Protein AF-A0A060BXM0-F1 (afdb_monomer_lite)

InterPro domains:
  IPR005300 Lytic transglycosylase MltA, domain B [PF03562] (2-36)
  IPR026044 Membrane-bound lytic murein transglycosylase A [PTHR30124] (2-86)
  IPR036908 RlpA-like domain superfamily [G3DSA:2.40.40.10] (46-92)
  IPR036908 RlpA-like domain superfamily [SSF50685] (2-85)

Foldseek 3Di:
DFDPPPDPVSLVVVCVVCVPCNVVVVVVPVDDDDDDDDPDDDPQFADQDPVRGTDDPPQDDDDDCVVDPPPDDDWDFAQFQDDDVRGGHTDTD

Radius of gyration: 18.52 Å; chains: 1; bounding box: 31×40×37 Å

pLDDT: mean 89.18, std 9.59, range [54.03, 97.19]

Secondary structure (DSSP, 8-state):
--TT-S-HHHHHHHHHH-TTTHHHHHHT-----------S--TTS--B-TTSSBPPTTT-----TTTS-TT-----EEEEE-STT--EEEEE-

Structure (mmCIF, N/CA/C/O backbone):
data_AF-A0A060BXM0-F1
#
_entry.id   AF-A0A060BXM0-F1
#
loop_
_atom_site.group_PDB
_atom_site.id
_atom_site.type_symbol
_atom_site.label_atom_id
_atom_site.label_alt_id
_atom_site.label_comp_id
_atom_site.label_asym_id
_atom_site.label_entity_id
_atom_site.label_seq_id
_atom_site.pdbx_PDB_ins_code
_atom_site.Cartn_x
_atom_site.Cartn_y
_atom_site.Cartn_z
_atom_site.occupancy
_atom_site.B_iso_or_equiv
_atom_site.auth_seq_id
_atom_site.auth_comp_id
_atom_site.auth_asym_id
_atom_site.auth_atom_id
_atom_site.pdbx_PDB_model_num
ATOM 1 N N . MET A 1 1 ? 3.773 24.425 5.702 1.00 58.97 1 MET A N 1
ATOM 2 C CA . MET A 1 1 ? 4.188 23.012 5.551 1.00 58.97 1 MET A CA 1
ATOM 3 C C . MET A 1 1 ? 5.279 22.742 6.575 1.00 58.97 1 MET A C 1
ATOM 5 O O . MET A 1 1 ? 6.078 23.653 6.765 1.00 58.97 1 MET A O 1
ATOM 9 N N . PRO A 1 2 ? 5.302 21.585 7.258 1.00 58.53 2 PRO A N 1
ATOM 10 C CA . PRO A 1 2 ? 6.379 21.260 8.194 1.00 58.53 2 PRO A CA 1
ATOM 11 C C . PRO A 1 2 ? 7.749 21.264 7.498 1.00 58.53 2 PRO A C 1
ATOM 13 O O . PRO A 1 2 ? 7.843 20.983 6.298 1.00 58.53 2 PRO A O 1
ATOM 16 N N . GLU A 1 3 ? 8.806 21.596 8.242 1.00 54.03 3 GLU A N 1
ATOM 17 C CA . GLU A 1 3 ? 10.181 21.506 7.743 1.00 54.03 3 GLU A CA 1
ATOM 18 C C . GLU A 1 3 ? 10.482 20.043 7.362 1.00 54.03 3 GLU A C 1
ATOM 20 O O . GLU A 1 3 ? 10.296 19.132 8.167 1.00 54.03 3 GLU A O 1
ATOM 25 N N . GLY A 1 4 ? 10.860 19.800 6.099 1.00 58.34 4 GLY A N 1
ATOM 26 C CA . GLY A 1 4 ? 11.011 18.449 5.525 1.00 58.34 4 GLY A CA 1
ATOM 27 C C . GLY A 1 4 ? 9.916 18.017 4.534 1.00 58.3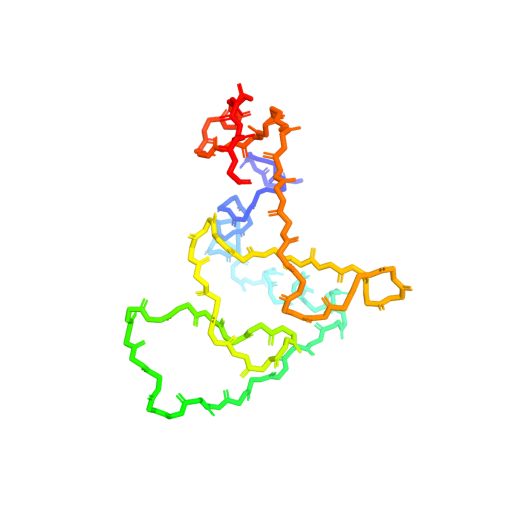4 4 GLY A C 1
ATOM 28 O O . GLY A 1 4 ? 9.979 16.908 4.000 1.00 58.34 4 GLY A O 1
ATOM 29 N N . GLY A 1 5 ? 8.937 18.881 4.240 1.00 65.62 5 GLY A N 1
ATOM 30 C CA . GLY A 1 5 ? 7.906 18.629 3.225 1.00 65.62 5 GLY A CA 1
ATOM 31 C C . GLY A 1 5 ? 6.806 17.663 3.684 1.00 65.62 5 GLY A C 1
ATOM 32 O O . GLY A 1 5 ? 6.623 17.418 4.872 1.00 65.62 5 GLY A O 1
ATOM 33 N N . VAL A 1 6 ? 6.037 17.112 2.738 1.00 72.69 6 VAL A N 1
ATOM 34 C CA . VAL A 1 6 ? 4.884 16.227 3.017 1.00 72.69 6 VAL A CA 1
ATOM 35 C C . VAL A 1 6 ? 5.327 14.756 3.075 1.00 72.69 6 VAL A C 1
ATOM 37 O O . VAL A 1 6 ? 4.814 13.901 2.358 1.00 72.69 6 VAL A O 1
ATOM 40 N N . SER A 1 7 ? 6.339 14.449 3.891 1.00 85.31 7 SER A N 1
ATOM 41 C CA . SER A 1 7 ? 6.737 13.063 4.178 1.00 85.31 7 SER A CA 1
ATOM 42 C C . SER A 1 7 ? 6.006 12.531 5.416 1.00 85.31 7 SER A C 1
ATOM 44 O O . SER A 1 7 ? 5.568 13.303 6.271 1.00 85.31 7 SER A O 1
ATOM 46 N N . MET A 1 8 ? 5.882 11.204 5.540 1.00 86.62 8 MET A N 1
ATOM 47 C CA . MET A 1 8 ? 5.270 10.591 6.728 1.00 86.62 8 MET A CA 1
ATOM 48 C C . MET A 1 8 ? 6.049 10.921 8.005 1.00 86.62 8 MET A C 1
ATOM 50 O O . MET A 1 8 ? 5.438 11.172 9.041 1.00 86.62 8 MET A O 1
ATOM 54 N N . ASP A 1 9 ? 7.380 10.963 7.935 1.00 88.06 9 ASP A N 1
ATOM 55 C CA . ASP A 1 9 ? 8.224 11.265 9.092 1.00 88.06 9 ASP A CA 1
ATOM 56 C C . ASP A 1 9 ? 8.100 12.731 9.516 1.00 88.06 9 ASP A C 1
ATOM 58 O O . ASP A 1 9 ? 7.929 13.005 10.707 1.00 88.06 9 ASP A O 1
ATOM 62 N N . ALA A 1 10 ? 8.085 13.661 8.553 1.00 88.69 10 ALA A N 1
ATOM 63 C CA . ALA A 1 10 ? 7.876 15.083 8.822 1.00 88.69 10 ALA A CA 1
ATOM 64 C C . ALA A 1 10 ? 6.478 15.344 9.406 1.00 88.69 10 ALA A C 1
ATOM 66 O O . ALA A 1 10 ? 6.349 16.060 10.397 1.00 88.69 10 ALA A O 1
ATOM 67 N N . MET A 1 11 ? 5.433 14.704 8.864 1.00 87.94 11 MET A N 1
ATOM 68 C CA . MET A 1 11 ? 4.073 14.805 9.409 1.00 87.94 11 MET A CA 1
ATOM 69 C C . MET A 1 11 ? 3.967 14.218 10.821 1.00 87.94 11 MET A C 1
ATOM 71 O O . MET A 1 11 ? 3.383 14.846 11.701 1.00 87.94 11 MET A O 1
ATOM 75 N N . ARG A 1 12 ? 4.579 13.054 11.087 1.00 89.81 12 ARG A N 1
ATOM 76 C CA . ARG A 1 12 ? 4.620 12.473 12.442 1.00 89.81 12 ARG A CA 1
ATOM 77 C C . ARG A 1 12 ? 5.343 13.386 13.431 1.00 89.81 12 ARG A C 1
ATOM 79 O O . ARG A 1 12 ? 4.888 13.522 14.563 1.00 89.81 12 ARG A O 1
ATOM 86 N N . ALA A 1 13 ? 6.465 13.985 13.031 1.00 91.56 13 ALA A N 1
ATOM 87 C CA . ALA A 1 13 ? 7.198 14.929 13.870 1.00 91.56 13 ALA A CA 1
ATOM 88 C C . ALA A 1 13 ? 6.361 16.182 14.159 1.00 91.56 13 ALA A C 1
ATOM 90 O O . ALA A 1 13 ? 6.233 16.572 15.318 1.00 91.56 13 ALA A O 1
ATOM 91 N N . PHE A 1 14 ? 5.719 16.738 13.131 1.00 89.75 14 PHE A N 1
ATOM 92 C CA . PHE A 1 14 ? 4.823 17.882 13.255 1.00 89.75 14 PHE A CA 1
ATOM 93 C C . PHE A 1 14 ? 3.662 17.612 14.218 1.00 89.75 14 PHE A C 1
ATOM 95 O O . PHE A 1 14 ? 3.433 18.410 15.123 1.00 89.75 14 PHE A O 1
ATOM 102 N N . PHE A 1 15 ? 2.971 16.474 14.087 1.00 91.38 15 PHE A N 1
ATOM 103 C CA . PHE A 1 15 ? 1.857 16.134 14.978 1.00 91.38 15 PHE A CA 1
ATOM 104 C C . PHE A 1 15 ? 2.290 15.936 16.431 1.00 91.38 15 PHE A C 1
ATOM 106 O O . PHE A 1 15 ? 1.562 16.328 17.337 1.00 91.38 15 PHE A O 1
ATOM 113 N N . ARG A 1 16 ? 3.482 15.373 16.673 1.00 92.69 16 ARG A N 1
ATOM 114 C CA . ARG A 1 16 ? 4.032 15.260 18.034 1.00 92.69 16 ARG A CA 1
ATOM 115 C C . ARG A 1 16 ? 4.387 16.617 18.642 1.00 92.69 16 ARG A C 1
ATOM 117 O O . ARG A 1 16 ? 4.258 16.774 19.849 1.00 92.69 16 ARG A O 1
ATOM 124 N N . ALA A 1 17 ? 4.845 17.562 17.823 1.00 94.50 17 ALA A N 1
ATOM 125 C CA . ALA A 1 17 ? 5.232 18.896 18.271 1.00 94.50 17 ALA A CA 1
ATOM 126 C C . ALA A 1 17 ? 4.040 19.855 18.465 1.00 94.50 17 ALA A C 1
ATOM 128 O O . ALA A 1 17 ? 4.192 20.838 19.179 1.00 94.50 17 ALA A O 1
ATOM 129 N N . ASN A 1 18 ? 2.880 19.577 17.854 1.00 93.56 18 ASN A N 1
ATOM 130 C CA . ASN A 1 18 ? 1.691 20.447 17.873 1.00 93.56 18 ASN A CA 1
ATOM 131 C C . ASN A 1 18 ? 0.431 19.659 18.298 1.00 93.56 18 ASN A C 1
ATOM 133 O O . ASN A 1 18 ? -0.479 19.460 17.482 1.00 93.56 18 ASN A O 1
ATOM 137 N N . PRO A 1 19 ? 0.380 19.128 19.535 1.00 95.38 19 PRO A N 1
ATOM 138 C CA . PRO A 1 19 ? -0.695 18.242 19.991 1.00 95.38 19 PRO A CA 1
ATOM 139 C C . PRO A 1 19 ? -2.078 18.911 20.034 1.00 95.38 19 PRO A C 1
ATOM 141 O O . PRO A 1 19 ? -3.088 18.222 19.918 1.00 95.38 19 PRO A O 1
ATOM 144 N N . GLU A 1 20 ? -2.142 20.234 20.179 1.00 96.38 20 GLU A N 1
ATOM 145 C CA . GLU A 1 20 ? -3.382 21.017 20.141 1.00 96.38 20 GLU A CA 1
ATOM 146 C C . GLU A 1 20 ? -3.936 21.191 18.719 1.00 96.38 20 GLU A C 1
ATOM 148 O O . GLU A 1 20 ? -5.150 21.183 18.522 1.00 96.38 20 GLU A O 1
ATOM 153 N N . THR A 1 21 ? -3.057 21.291 17.716 1.00 91.88 21 THR A N 1
ATOM 154 C CA . THR A 1 21 ? -3.441 21.518 16.313 1.00 91.88 21 THR A CA 1
ATOM 155 C C . THR A 1 21 ? -3.650 20.207 15.544 1.00 91.88 21 THR A C 1
ATOM 157 O O . THR A 1 21 ? -4.493 20.125 14.647 1.00 91.88 21 THR A O 1
ATOM 160 N N . ALA A 1 22 ? -2.898 19.156 15.888 1.00 91.81 22 ALA A N 1
ATOM 161 C CA . ALA A 1 22 ? -2.893 17.883 15.167 1.00 91.81 22 ALA A CA 1
ATOM 162 C C . ALA A 1 22 ? -4.281 17.225 15.003 1.00 91.81 22 ALA A C 1
ATOM 164 O O . ALA A 1 22 ? -4.572 16.773 13.891 1.00 91.81 22 ALA A O 1
ATOM 165 N N . PRO A 1 23 ? -5.170 17.190 16.021 1.00 93.06 23 PRO A N 1
ATOM 166 C CA . PRO A 1 23 ? -6.484 16.568 15.880 1.00 93.06 23 PRO A CA 1
ATOM 167 C C . PRO A 1 23 ? -7.352 17.229 14.806 1.00 93.06 23 PRO A C 1
ATOM 169 O O . PRO A 1 23 ? -7.976 16.520 14.021 1.00 93.06 23 PRO A O 1
ATOM 172 N N . GLY A 1 24 ? -7.360 18.565 14.735 1.00 93.62 24 GLY A N 1
ATOM 173 C CA . GLY A 1 24 ? -8.130 19.299 13.728 1.00 93.62 24 GLY A CA 1
ATOM 174 C C . GLY A 1 24 ? -7.650 18.982 12.314 1.00 93.62 24 GLY A C 1
ATOM 175 O O . GLY A 1 24 ? -8.448 18.646 11.446 1.00 93.62 24 GLY A O 1
ATOM 176 N N . LEU A 1 25 ? -6.330 18.959 12.111 1.00 91.38 25 LEU A N 1
ATOM 177 C CA . LEU A 1 25 ? -5.745 18.632 10.811 1.00 91.38 25 LEU A CA 1
ATOM 178 C C . LEU A 1 25 ? -5.984 17.168 10.399 1.00 91.38 25 LEU A C 1
ATOM 180 O O . LEU A 1 25 ? -6.217 16.892 9.225 1.00 91.38 25 LEU A O 1
ATOM 184 N N . MET A 1 26 ? -5.968 16.220 11.342 1.00 90.12 26 MET A N 1
ATOM 185 C CA . MET A 1 26 ? -6.329 14.826 11.049 1.00 90.12 26 MET A CA 1
ATOM 186 C C . MET A 1 26 ? -7.797 14.679 10.621 1.00 90.12 26 MET A C 1
ATOM 188 O O . MET A 1 26 ? -8.101 13.818 9.799 1.00 90.12 26 MET A O 1
ATOM 192 N N . GLN A 1 27 ? -8.696 15.512 11.154 1.00 93.94 27 GLN A N 1
ATOM 193 C CA . GLN A 1 27 ? -10.136 15.462 10.874 1.00 93.94 27 GLN A CA 1
ATOM 194 C C . GLN A 1 27 ? -10.529 16.047 9.507 1.00 93.94 27 GLN A C 1
ATOM 196 O O . GLN A 1 27 ? -11.632 15.770 9.033 1.00 93.94 27 GLN A O 1
ATOM 201 N N . GLU A 1 28 ? -9.634 16.789 8.845 1.00 94.12 28 GLU A N 1
ATOM 202 C CA . GLU A 1 28 ? -9.840 17.265 7.468 1.00 94.12 28 GLU A CA 1
ATOM 203 C C . GLU A 1 28 ? -10.004 16.099 6.481 1.00 94.12 28 GLU A C 1
ATOM 205 O O . GLU A 1 28 ? -10.808 16.159 5.548 1.00 94.12 28 GLU A O 1
ATOM 210 N N . ASN A 1 29 ? -9.297 14.984 6.706 1.00 94.38 29 ASN A N 1
ATOM 211 C CA . ASN A 1 29 ? -9.539 13.767 5.944 1.00 94.38 29 ASN A CA 1
ATOM 212 C C . ASN A 1 29 ? -10.726 13.002 6.540 1.00 94.38 29 ASN A C 1
ATOM 214 O O . ASN A 1 29 ? -10.601 12.280 7.526 1.00 94.38 29 ASN A O 1
ATOM 218 N N . ARG A 1 30 ? -11.885 13.119 5.887 1.00 95.94 30 ARG A N 1
ATOM 219 C CA . ARG A 1 30 ? -13.124 12.427 6.280 1.00 95.94 30 ARG A CA 1
ATOM 220 C C . ARG A 1 30 ? -13.099 10.914 6.041 1.00 95.94 30 ARG A C 1
ATOM 222 O O . ARG A 1 30 ? -14.034 10.232 6.456 1.00 95.94 30 ARG A O 1
ATOM 229 N N . SER A 1 31 ? -12.066 10.390 5.382 1.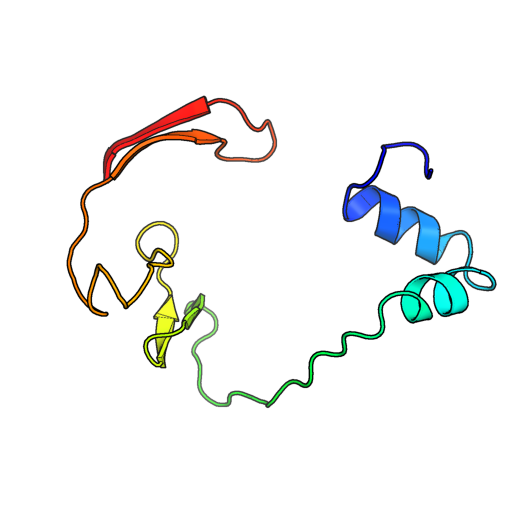00 95.94 31 SER A N 1
ATOM 230 C CA . SER A 1 31 ? -11.882 8.950 5.202 1.00 95.94 31 SER A CA 1
ATOM 231 C C . SER A 1 31 ? -11.420 8.313 6.509 1.00 95.94 31 SER A C 1
ATOM 233 O O . SER A 1 31 ? -10.437 8.749 7.104 1.00 95.94 31 SER A O 1
ATOM 235 N N . TYR A 1 32 ? -12.089 7.241 6.927 1.00 95.94 32 TYR A N 1
ATOM 236 C CA . TYR A 1 32 ? -11.730 6.482 8.122 1.00 95.94 32 TYR A CA 1
ATOM 237 C C . TYR A 1 32 ? -11.655 4.992 7.789 1.00 95.94 32 TYR A C 1
ATOM 239 O O . TYR A 1 32 ? -12.565 4.448 7.165 1.00 95.94 32 TYR A O 1
ATOM 247 N N . ILE A 1 33 ? -10.564 4.338 8.188 1.00 95.12 33 ILE A N 1
ATOM 248 C CA . ILE A 1 33 ? -10.332 2.911 7.941 1.00 95.12 33 ILE A CA 1
ATOM 249 C C . ILE A 1 33 ? -10.607 2.154 9.238 1.00 95.12 33 ILE A C 1
ATOM 251 O O . ILE A 1 33 ? -9.980 2.421 10.261 1.00 95.12 33 ILE A O 1
ATOM 255 N N . PHE A 1 34 ? -11.530 1.197 9.185 1.00 96.94 34 PHE A N 1
ATOM 256 C CA . PHE A 1 34 ? -11.753 0.240 10.265 1.00 96.94 34 PHE A CA 1
ATOM 257 C C . PHE A 1 34 ? -10.880 -0.995 10.054 1.00 96.94 34 PHE A C 1
ATOM 259 O O . PHE A 1 34 ? -10.654 -1.423 8.922 1.00 96.94 34 PHE A O 1
ATOM 266 N N . PHE A 1 35 ? -10.419 -1.587 11.150 1.00 94.31 35 PHE A N 1
ATOM 267 C CA . PHE A 1 35 ? -9.603 -2.796 11.129 1.00 94.31 35 PHE A CA 1
ATOM 268 C C . PHE A 1 35 ? -10.374 -3.958 11.746 1.00 94.31 35 PHE A C 1
ATOM 270 O O . PHE A 1 35 ? -11.189 -3.769 12.649 1.00 94.31 35 PHE A O 1
ATOM 277 N N . ARG A 1 36 ? -10.080 -5.168 11.271 1.00 91.31 36 ARG A N 1
ATOM 278 C CA . ARG A 1 36 ? -10.453 -6.416 11.939 1.00 91.31 36 ARG A CA 1
ATOM 279 C C . ARG A 1 36 ? -9.191 -7.119 12.406 1.00 91.31 36 ARG A C 1
ATOM 281 O O . ARG A 1 36 ? -8.166 -7.051 11.729 1.00 91.31 36 ARG A O 1
ATOM 288 N N . GLU A 1 37 ? -9.285 -7.822 13.522 1.00 90.88 37 GLU A N 1
ATOM 289 C CA . GLU A 1 37 ? -8.202 -8.684 13.976 1.00 90.88 37 GLU A CA 1
ATOM 290 C C . GLU A 1 37 ? -8.068 -9.904 13.050 1.00 90.88 37 GLU A C 1
ATOM 292 O O . GLU A 1 37 ? -9.062 -10.465 12.576 1.00 90.88 37 GLU A O 1
ATOM 297 N N . ILE A 1 38 ? -6.827 -10.293 12.759 1.00 87.62 38 ILE A N 1
ATOM 298 C CA . ILE A 1 38 ? -6.498 -11.513 12.020 1.00 87.62 38 ILE A CA 1
ATOM 299 C C . ILE A 1 38 ? -5.697 -12.400 12.967 1.00 87.62 38 ILE A C 1
ATOM 301 O O . ILE A 1 38 ? -4.547 -12.105 13.282 1.00 87.62 38 ILE A O 1
ATOM 305 N N . THR A 1 39 ? -6.310 -13.488 13.422 1.00 87.88 39 THR A N 1
ATOM 306 C CA . THR A 1 39 ? -5.675 -14.472 14.303 1.00 87.88 39 THR A CA 1
ATOM 307 C C . THR A 1 39 ? -4.990 -15.566 13.487 1.00 87.88 39 THR A C 1
ATOM 309 O O . THR A 1 39 ? -5.542 -16.021 12.487 1.00 87.88 39 THR A O 1
ATOM 312 N N . GLY A 1 40 ? -3.828 -16.043 13.939 1.00 83.12 40 GLY A N 1
ATOM 313 C CA . GLY A 1 40 ? -3.163 -17.214 13.350 1.00 83.12 40 GLY A CA 1
ATOM 314 C C . GLY A 1 40 ? -2.344 -16.947 12.082 1.00 83.12 40 GLY A C 1
ATOM 315 O O . GLY A 1 40 ? -1.897 -17.901 11.452 1.00 83.12 40 GLY A O 1
ATOM 316 N N . LEU A 1 41 ? -2.118 -15.683 11.712 1.00 84.69 41 LEU A N 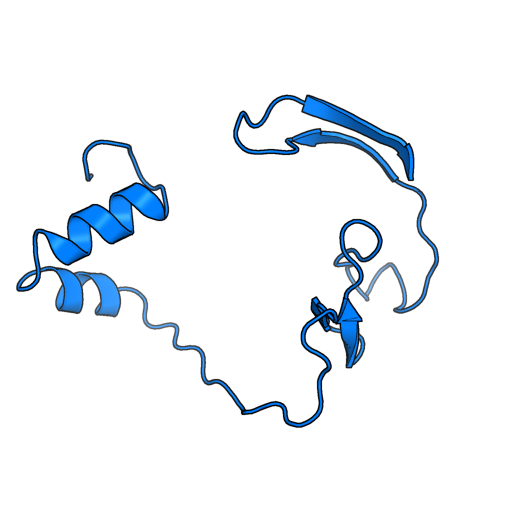1
ATOM 317 C CA . LEU A 1 41 ? -1.124 -15.334 10.697 1.00 84.69 41 LEU A CA 1
ATOM 318 C C . LEU A 1 41 ? 0.274 -15.419 11.324 1.00 84.69 41 LEU A C 1
ATOM 320 O O . LEU A 1 41 ? 0.521 -14.807 12.364 1.00 84.69 41 LEU A O 1
ATOM 324 N N . ALA A 1 42 ? 1.171 -16.194 10.715 1.00 84.69 42 ALA A N 1
ATOM 325 C CA . ALA A 1 42 ? 2.540 -16.301 11.201 1.00 84.69 42 ALA A CA 1
ATOM 326 C C . ALA A 1 42 ? 3.272 -14.943 11.054 1.00 84.69 42 ALA A C 1
ATOM 328 O O . ALA A 1 42 ? 3.027 -14.240 10.072 1.00 84.69 42 ALA A O 1
ATOM 329 N N . PRO A 1 43 ? 4.137 -14.538 12.007 1.00 81.75 43 PRO A N 1
ATOM 330 C CA . PRO A 1 43 ? 4.761 -13.206 12.001 1.00 81.75 43 PRO A CA 1
ATOM 331 C C . PRO A 1 43 ? 5.653 -12.903 10.789 1.00 81.75 43 PRO A C 1
ATOM 333 O O . PRO A 1 43 ? 5.943 -11.743 10.515 1.00 81.75 43 PRO A O 1
ATOM 336 N N . ASP A 1 44 ? 6.122 -13.941 10.104 1.00 86.50 44 ASP A N 1
ATOM 337 C CA . ASP A 1 44 ? 6.946 -13.880 8.898 1.00 86.50 44 ASP A CA 1
ATOM 338 C C . ASP A 1 44 ? 6.124 -13.736 7.608 1.00 86.50 44 ASP A C 1
ATOM 340 O O . ASP A 1 44 ? 6.680 -13.432 6.552 1.00 86.50 44 ASP A O 1
ATOM 344 N N . LEU A 1 45 ? 4.803 -13.921 7.677 1.00 87.38 45 LEU A N 1
ATOM 345 C CA . LEU A 1 45 ? 3.912 -13.729 6.541 1.00 87.38 45 LEU A CA 1
ATOM 346 C C . LEU A 1 45 ? 3.542 -12.252 6.380 1.00 87.38 45 LEU A C 1
ATOM 348 O O . LEU A 1 45 ? 3.228 -11.548 7.341 1.00 87.38 45 LEU A O 1
ATOM 352 N N . GLY A 1 46 ? 3.540 -11.786 5.131 1.00 90.12 46 GLY A N 1
ATOM 353 C CA . GLY A 1 46 ? 3.096 -10.440 4.796 1.00 90.12 46 GLY A CA 1
ATOM 354 C C . GLY A 1 46 ? 1.586 -10.237 4.986 1.00 90.12 46 GLY A C 1
ATOM 355 O O . GLY A 1 46 ? 0.837 -11.181 5.254 1.00 90.12 46 GLY A O 1
ATOM 356 N N . PRO A 1 47 ? 1.102 -8.993 4.819 1.00 91.69 47 PRO A N 1
ATOM 357 C CA . PRO A 1 47 ? -0.322 -8.689 4.922 1.00 91.69 47 PRO A CA 1
ATOM 358 C C . PRO A 1 47 ? -1.147 -9.480 3.897 1.00 91.69 47 PRO A C 1
ATOM 360 O O . PRO A 1 47 ? -0.658 -9.830 2.823 1.00 91.69 47 PRO A O 1
ATOM 363 N N . ILE A 1 48 ? -2.421 -9.726 4.213 1.00 93.75 48 ILE A N 1
ATOM 364 C CA . ILE A 1 48 ? -3.366 -10.354 3.282 1.00 93.75 48 ILE A CA 1
ATOM 365 C C . ILE A 1 48 ? -3.679 -9.383 2.136 1.00 93.75 48 ILE A C 1
ATOM 367 O O . ILE A 1 48 ? -4.154 -8.272 2.374 1.00 93.75 48 ILE A O 1
ATOM 371 N N . GLY A 1 49 ? -3.405 -9.806 0.901 1.00 94.19 49 GLY A N 1
ATOM 372 C CA . GLY A 1 49 ? -3.663 -9.026 -0.310 1.00 94.19 49 GLY A CA 1
ATOM 373 C C . GLY A 1 49 ? -5.099 -9.143 -0.828 1.00 94.19 49 GLY A C 1
ATOM 374 O O . GLY A 1 49 ? -5.939 -9.828 -0.246 1.00 94.19 49 GLY A O 1
ATOM 375 N N . GLY A 1 50 ? -5.372 -8.512 -1.976 1.00 94.19 50 GLY A N 1
ATOM 376 C CA . GLY A 1 50 ? -6.699 -8.533 -2.612 1.00 94.19 50 GLY A CA 1
ATOM 377 C C . GLY A 1 50 ? -7.196 -9.928 -3.020 1.00 94.19 50 GLY A C 1
ATOM 378 O O . GLY A 1 50 ? -8.399 -10.155 -3.050 1.00 94.19 50 GLY A O 1
ATOM 379 N N . GLU A 1 51 ? -6.283 -10.874 -3.260 1.00 95.19 51 GLU A N 1
ATOM 380 C CA . GLU A 1 51 ? -6.596 -12.285 -3.549 1.00 95.19 51 GLU A CA 1
ATOM 381 C C . GLU A 1 51 ? -7.007 -13.085 -2.294 1.00 95.19 51 GLU A C 1
ATOM 383 O O . GLU A 1 51 ? -7.501 -14.203 -2.397 1.00 95.19 51 GLU A O 1
ATOM 388 N N . GLY A 1 52 ? -6.834 -12.527 -1.090 1.00 93.19 52 GLY A N 1
ATOM 389 C CA . GLY A 1 52 ? -7.154 -13.210 0.167 1.00 93.19 52 GLY A CA 1
ATOM 390 C C . GLY A 1 52 ? -6.035 -14.106 0.708 1.00 93.19 52 GLY A C 1
ATOM 391 O O . GLY A 1 52 ? -6.233 -14.780 1.717 1.00 93.19 52 GLY A O 1
ATOM 392 N N . VAL A 1 53 ? -4.852 -14.076 0.091 1.00 93.06 53 VAL A N 1
ATOM 393 C CA . VAL A 1 53 ? -3.649 -14.793 0.542 1.00 93.06 53 VAL A CA 1
ATOM 394 C C . VAL A 1 53 ? -2.571 -13.825 1.057 1.00 93.06 53 VAL A C 1
ATOM 396 O O . VAL A 1 53 ? -2.578 -12.648 0.671 1.00 93.06 53 VAL A O 1
ATOM 399 N N . PRO A 1 54 ? -1.649 -14.276 1.930 1.00 94.62 54 PRO A N 1
ATOM 400 C CA . PRO A 1 54 ? -0.523 -13.460 2.382 1.00 94.62 54 PRO A CA 1
ATOM 401 C C . PRO A 1 54 ? 0.400 -13.046 1.232 1.00 94.62 54 PRO A C 1
ATOM 403 O O . PRO A 1 54 ? 0.742 -13.854 0.369 1.00 94.62 54 PRO A O 1
ATOM 406 N N . LEU A 1 55 ? 0.833 -11.786 1.240 1.00 94.31 55 LEU A N 1
ATOM 407 C CA . LEU A 1 55 ? 1.772 -11.256 0.255 1.00 94.31 55 LEU A CA 1
ATOM 408 C C . LEU A 1 55 ? 3.207 -11.690 0.574 1.00 94.31 55 LEU A C 1
ATOM 410 O O . LEU A 1 55 ? 3.654 -11.616 1.718 1.00 94.31 55 LEU A O 1
ATOM 414 N N . THR A 1 56 ? 3.947 -12.088 -0.459 1.00 93.75 56 THR A N 1
ATOM 415 C CA . THR A 1 56 ? 5.381 -12.377 -0.360 1.00 93.75 56 THR A CA 1
ATOM 416 C C . THR A 1 56 ? 6.173 -11.145 -0.781 1.00 93.75 56 THR A C 1
ATOM 418 O O . THR A 1 56 ? 5.957 -10.588 -1.863 1.00 93.75 56 THR A O 1
ATOM 421 N N . GLU A 1 57 ? 7.108 -10.709 0.063 1.00 91.25 57 GLU A N 1
ATOM 422 C CA . GLU A 1 57 ? 7.945 -9.542 -0.215 1.00 91.25 57 GLU A CA 1
ATOM 423 C C . GLU A 1 57 ? 8.634 -9.663 -1.587 1.00 91.25 57 GLU A C 1
ATOM 425 O O . GLU A 1 57 ? 9.222 -10.690 -1.926 1.00 91.25 57 GLU A O 1
ATOM 430 N N . ARG A 1 58 ? 8.535 -8.601 -2.403 1.00 90.00 58 ARG A N 1
ATOM 431 C CA . ARG A 1 58 ? 9.119 -8.504 -3.760 1.00 90.00 58 ARG A CA 1
ATOM 432 C C . ARG A 1 58 ? 8.676 -9.603 -4.744 1.00 90.00 58 ARG A C 1
ATOM 434 O O . ARG A 1 58 ? 9.286 -9.746 -5.806 1.00 90.00 58 ARG A O 1
ATOM 441 N N . ARG A 1 59 ? 7.635 -10.375 -4.414 1.00 93.81 59 ARG A N 1
ATOM 442 C CA . ARG A 1 59 ? 7.072 -11.460 -5.244 1.00 93.81 59 ARG A CA 1
ATOM 443 C C . ARG A 1 59 ? 5.554 -11.392 -5.379 1.00 93.81 59 ARG A C 1
ATOM 445 O O . ARG A 1 59 ? 4.952 -12.246 -6.017 1.00 93.81 59 ARG A O 1
ATOM 452 N N . SER A 1 60 ? 4.939 -10.361 -4.817 1.00 95.25 60 SER A N 1
ATOM 453 C CA . SER A 1 60 ? 3.523 -10.068 -4.983 1.00 95.25 60 SER A CA 1
ATOM 454 C C . SER A 1 60 ? 3.350 -8.621 -5.434 1.00 95.25 60 SER A C 1
ATOM 456 O O . SER A 1 60 ? 4.025 -7.724 -4.925 1.00 95.25 60 SER A O 1
ATOM 458 N N . ILE A 1 61 ? 2.448 -8.397 -6.389 1.00 95.12 61 ILE A N 1
ATOM 459 C CA . ILE A 1 61 ? 2.131 -7.079 -6.948 1.00 95.12 61 ILE A CA 1
ATOM 460 C C . ILE A 1 61 ? 0.620 -6.855 -6.936 1.00 95.12 61 ILE A C 1
ATOM 462 O O . ILE A 1 61 ? -0.161 -7.801 -7.040 1.00 95.12 61 ILE A O 1
ATOM 466 N N . ALA A 1 62 ? 0.202 -5.598 -6.811 1.00 95.56 62 ALA A N 1
ATOM 467 C CA . ALA A 1 62 ? -1.184 -5.226 -7.059 1.00 95.56 62 ALA A CA 1
ATOM 468 C C . ALA A 1 62 ? -1.418 -5.134 -8.573 1.00 95.56 62 ALA A C 1
ATOM 470 O O . ALA A 1 62 ? -0.587 -4.583 -9.295 1.00 95.56 62 ALA A O 1
ATOM 471 N N . VAL A 1 63 ? -2.550 -5.658 -9.042 1.00 95.75 63 VAL A N 1
ATOM 472 C CA . VAL A 1 63 ? -2.950 -5.636 -10.455 1.00 95.75 63 VAL A CA 1
ATOM 473 C C . VAL A 1 63 ? -4.374 -5.115 -10.598 1.00 95.75 63 VAL A C 1
ATOM 475 O O . VAL A 1 63 ? -5.173 -5.212 -9.666 1.00 95.75 63 VAL A O 1
ATOM 478 N N . ASP A 1 64 ? -4.694 -4.594 -11.780 1.00 96.50 64 ASP A N 1
ATOM 479 C CA . ASP A 1 64 ? -6.076 -4.348 -12.184 1.00 96.50 64 ASP A CA 1
ATOM 480 C C . ASP A 1 64 ? -6.708 -5.664 -12.662 1.00 96.50 64 ASP A C 1
ATOM 482 O O . ASP A 1 64 ? -6.271 -6.264 -13.653 1.00 96.50 64 ASP A O 1
ATOM 486 N N . THR A 1 65 ? -7.739 -6.106 -11.943 1.00 95.62 65 THR A N 1
ATOM 487 C CA . THR A 1 65 ? -8.420 -7.379 -12.187 1.00 95.62 65 THR A CA 1
ATOM 488 C C . THR A 1 65 ? -9.259 -7.396 -13.461 1.00 95.62 65 THR A C 1
ATOM 490 O O . THR A 1 65 ? -9.614 -8.478 -13.931 1.00 95.62 65 THR A O 1
ATOM 493 N N . ALA A 1 66 ? -9.526 -6.232 -14.066 1.00 97.19 66 ALA A N 1
ATOM 494 C CA . ALA A 1 66 ? -10.142 -6.145 -15.386 1.00 97.19 66 ALA A CA 1
ATOM 495 C C . ALA A 1 66 ? -9.199 -6.636 -16.501 1.00 97.19 66 ALA A C 1
ATOM 497 O O . ALA A 1 66 ? -9.670 -7.095 -17.541 1.00 97.19 66 ALA A O 1
ATOM 498 N N . PHE A 1 67 ? -7.880 -6.571 -16.277 1.00 96.94 67 PHE A N 1
ATOM 499 C CA . PHE A 1 67 ? -6.858 -6.954 -17.258 1.00 96.94 67 PHE A CA 1
ATOM 500 C C . PHE A 1 67 ? -6.110 -8.238 -16.880 1.00 96.94 67 PHE A C 1
ATOM 502 O O . PHE A 1 67 ? -5.821 -9.051 -17.755 1.00 96.94 67 PHE A O 1
ATOM 509 N N . HIS A 1 68 ? -5.808 -8.446 -15.594 1.00 96.38 68 HIS A N 1
ATOM 510 C CA . HIS A 1 68 ? -5.035 -9.595 -15.113 1.00 96.38 68 HIS A CA 1
ATOM 511 C C . HIS A 1 68 ? -5.772 -10.307 -13.986 1.00 96.38 68 HIS A C 1
ATOM 513 O O . HIS A 1 68 ? -6.182 -9.690 -13.008 1.00 96.38 68 HIS A O 1
ATOM 519 N N . ARG A 1 69 ? -5.913 -11.631 -14.077 1.00 95.88 69 ARG A N 1
ATOM 520 C CA . ARG A 1 69 ? -6.534 -12.408 -12.997 1.00 95.88 69 ARG A CA 1
ATOM 521 C C . ARG A 1 69 ? -5.571 -12.570 -11.824 1.00 95.88 69 ARG A C 1
ATOM 523 O O . ARG A 1 69 ? -4.359 -12.660 -12.026 1.00 95.88 69 ARG A O 1
ATOM 530 N N . TYR A 1 70 ? -6.123 -12.694 -10.622 1.00 96.94 70 TYR A N 1
ATOM 531 C CA . TYR A 1 70 ? -5.369 -13.153 -9.456 1.00 96.94 70 TYR A CA 1
ATOM 532 C C . TYR A 1 70 ? -4.666 -14.492 -9.729 1.00 96.94 70 TYR A C 1
ATOM 534 O O . TYR A 1 70 ? -5.136 -15.291 -10.544 1.00 96.94 70 TYR A O 1
ATOM 542 N N . GLY A 1 71 ? -3.495 -14.679 -9.121 1.00 94.31 71 GLY A N 1
ATOM 543 C CA . GLY A 1 71 ? -2.611 -15.819 -9.371 1.00 94.31 71 GLY A CA 1
ATOM 544 C C . GLY A 1 71 ? -1.868 -15.840 -10.717 1.00 94.31 71 GLY A C 1
ATOM 545 O O . GLY A 1 71 ? -1.057 -16.740 -10.926 1.00 94.31 71 GLY A O 1
ATOM 546 N N . THR A 1 72 ? -2.093 -14.889 -11.637 1.00 96.38 72 THR A N 1
ATOM 547 C CA . THR A 1 72 ? -1.358 -14.846 -12.919 1.00 96.38 72 THR A CA 1
ATOM 548 C C . THR A 1 72 ? 0.132 -14.567 -12.672 1.00 96.38 72 THR A C 1
ATOM 550 O O . THR A 1 72 ? 0.447 -13.523 -12.098 1.00 96.38 72 THR A O 1
ATOM 553 N N . PRO A 1 73 ? 1.067 -15.428 -13.121 1.00 96.12 73 PRO A N 1
ATOM 554 C CA . PRO A 1 73 ? 2.493 -15.129 -13.036 1.00 96.12 73 PRO A CA 1
ATOM 555 C C . PRO A 1 73 ? 2.862 -13.938 -13.927 1.00 96.12 73 PRO A C 1
ATOM 557 O O . PRO A 1 73 ? 2.486 -13.896 -15.098 1.00 96.12 73 PRO A O 1
ATOM 560 N N . VAL A 1 74 ? 3.621 -12.986 -13.381 1.00 95.88 74 VAL A N 1
ATOM 561 C CA . VAL A 1 74 ? 4.081 -11.783 -14.088 1.00 95.88 74 VAL A CA 1
ATOM 562 C C . VAL A 1 74 ? 5.589 -11.662 -13.928 1.00 95.88 74 VAL A C 1
ATOM 564 O O . VAL A 1 74 ? 6.088 -11.736 -12.809 1.00 95.88 74 VAL A O 1
ATOM 567 N N . PHE A 1 75 ? 6.286 -11.441 -15.042 1.00 96.38 75 PHE A N 1
ATOM 568 C CA . PHE A 1 75 ? 7.683 -11.018 -15.048 1.00 96.38 75 PHE A CA 1
ATOM 569 C C . PHE A 1 75 ? 7.748 -9.498 -15.225 1.00 96.38 75 PHE A C 1
ATOM 571 O O . PHE A 1 75 ? 7.119 -8.950 -16.133 1.00 96.38 75 PHE A O 1
ATOM 578 N N . VAL A 1 76 ? 8.500 -8.819 -14.365 1.00 95.06 76 VAL A N 1
ATOM 579 C CA . VAL A 1 76 ? 8.684 -7.369 -14.367 1.00 95.06 76 VAL A CA 1
ATOM 580 C C . VAL A 1 76 ? 10.120 -7.036 -14.760 1.00 95.06 76 VAL A C 1
ATOM 582 O O . VAL A 1 76 ? 11.069 -7.355 -14.043 1.00 95.06 76 VAL A O 1
ATOM 585 N N . ASP A 1 77 ? 10.249 -6.321 -15.878 1.00 96.38 77 ASP A N 1
ATOM 586 C CA . ASP A 1 77 ? 11.495 -5.740 -16.384 1.00 96.38 77 ASP A CA 1
ATOM 587 C C . ASP A 1 77 ? 11.392 -4.211 -16.335 1.00 96.38 77 ASP A C 1
ATOM 589 O O . ASP A 1 77 ? 10.812 -3.586 -17.222 1.00 96.38 77 ASP A O 1
ATOM 593 N N . ALA A 1 78 ? 11.858 -3.597 -15.246 1.00 93.50 78 ALA A N 1
ATOM 594 C CA . ALA A 1 78 ? 11.770 -2.146 -15.075 1.00 93.50 78 ALA A CA 1
ATOM 595 C C . ALA A 1 78 ? 12.862 -1.586 -14.160 1.00 93.50 78 ALA A C 1
ATOM 597 O O . ALA A 1 78 ? 13.316 -2.257 -13.236 1.00 93.50 78 ALA A O 1
ATOM 598 N N . ASP A 1 79 ? 13.251 -0.331 -14.376 1.00 94.12 79 ASP A N 1
ATOM 599 C CA . ASP A 1 79 ? 14.119 0.395 -13.447 1.00 94.12 79 ASP A CA 1
ATOM 600 C C . ASP A 1 79 ? 13.243 1.155 -12.449 1.00 94.12 79 ASP A C 1
ATOM 602 O O . ASP A 1 79 ? 12.603 2.159 -12.789 1.00 94.12 79 ASP A O 1
ATOM 606 N N . ILE A 1 80 ? 13.179 0.644 -11.221 1.00 91.19 80 ILE A N 1
ATOM 607 C CA . ILE A 1 80 ? 12.253 1.111 -10.186 1.00 91.19 80 ILE A CA 1
ATOM 608 C C . ILE A 1 80 ? 13.005 1.801 -9.054 1.00 91.19 80 ILE A C 1
ATOM 610 O O . ILE A 1 80 ? 14.178 1.537 -8.814 1.00 91.19 80 ILE A O 1
ATOM 614 N N . GLN A 1 81 ? 12.317 2.689 -8.340 1.00 87.88 81 GLN A N 1
ATOM 615 C CA . GLN A 1 81 ? 12.874 3.314 -7.144 1.00 87.88 81 GLN A CA 1
ATOM 616 C C . GLN A 1 81 ? 12.767 2.349 -5.962 1.00 87.88 81 GLN A C 1
ATOM 618 O O . GLN A 1 81 ? 11.704 2.220 -5.353 1.00 87.88 81 GLN A O 1
ATOM 623 N N . THR A 1 82 ? 13.860 1.664 -5.654 1.00 74.88 82 THR A N 1
ATOM 624 C CA . THR A 1 82 ? 14.001 0.789 -4.486 1.00 74.88 82 THR A CA 1
ATOM 625 C C . THR A 1 82 ? 14.740 1.516 -3.359 1.00 74.88 82 THR A C 1
ATOM 627 O O . THR A 1 82 ? 15.547 2.417 -3.581 1.00 74.88 82 THR A O 1
ATOM 630 N N . GLY A 1 83 ? 14.455 1.139 -2.111 1.00 67.69 83 GLY A N 1
ATOM 631 C CA . GLY A 1 83 ? 15.216 1.612 -0.950 1.00 67.69 83 GLY A CA 1
ATOM 632 C C . GLY A 1 83 ? 14.945 3.058 -0.508 1.00 67.69 83 GLY A C 1
ATOM 633 O O . GLY A 1 83 ? 14.049 3.746 -0.999 1.00 67.69 83 GLY A O 1
ATOM 634 N N . LYS A 1 84 ? 15.711 3.505 0.497 1.00 64.19 84 LYS A N 1
ATOM 635 C CA . LYS A 1 84 ? 15.547 4.824 1.139 1.00 64.19 84 LYS A CA 1
ATOM 636 C C . LYS A 1 84 ? 15.977 5.984 0.241 1.00 64.19 84 LYS A C 1
ATOM 638 O O . LYS A 1 84 ? 15.351 7.040 0.286 1.00 64.19 84 LYS A O 1
ATOM 643 N N . ASP A 1 85 ? 16.975 5.757 -0.606 1.00 74.25 85 ASP A N 1
ATOM 644 C CA . ASP A 1 85 ? 17.574 6.802 -1.442 1.00 74.25 85 ASP A CA 1
ATOM 645 C C . ASP A 1 85 ? 16.769 7.062 -2.724 1.00 74.25 85 ASP A C 1
ATOM 647 O O . ASP A 1 85 ? 17.068 7.989 -3.474 1.00 74.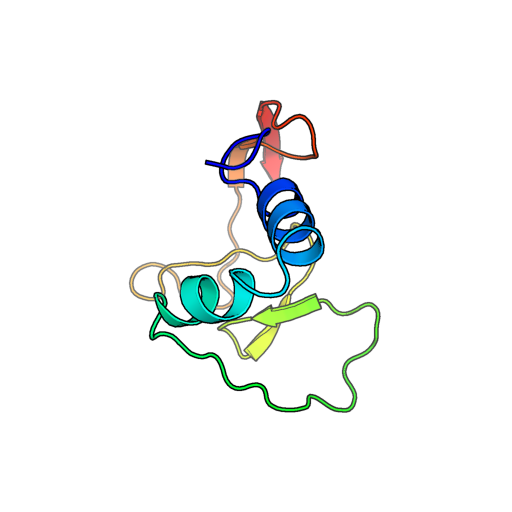25 85 ASP A O 1
ATOM 651 N N . ARG A 1 86 ? 15.724 6.252 -2.977 1.00 74.06 86 ARG A N 1
ATOM 652 C CA . ARG A 1 86 ? 14.871 6.303 -4.178 1.00 74.06 86 ARG A CA 1
ATOM 653 C C . ARG A 1 86 ? 15.670 6.307 -5.489 1.00 74.06 86 ARG A C 1
ATOM 655 O O . ARG A 1 86 ? 15.193 6.820 -6.509 1.00 74.06 86 ARG A O 1
ATOM 662 N N . ALA A 1 87 ? 16.875 5.741 -5.463 1.00 82.56 87 ALA A N 1
ATOM 663 C CA . ALA A 1 87 ? 17.672 5.506 -6.653 1.00 82.56 87 ALA A CA 1
ATOM 664 C C . ALA A 1 87 ? 16.924 4.529 -7.565 1.00 82.56 87 ALA A C 1
ATOM 666 O O . ALA A 1 87 ? 16.246 3.618 -7.089 1.00 82.56 87 ALA A O 1
ATOM 667 N N . ARG A 1 88 ? 17.003 4.748 -8.880 1.00 87.50 88 ARG A N 1
ATOM 668 C CA . ARG A 1 88 ? 16.438 3.808 -9.848 1.00 87.50 88 ARG A CA 1
ATOM 669 C C . ARG A 1 88 ? 17.399 2.641 -10.013 1.00 87.50 88 ARG A C 1
ATOM 671 O O . ARG A 1 88 ? 18.509 2.836 -10.498 1.00 87.50 88 ARG A O 1
ATOM 678 N N . GLU A 1 89 ? 16.950 1.457 -9.633 1.00 90.00 89 GLU A N 1
ATOM 679 C CA . GLU A 1 89 ? 17.697 0.212 -9.769 1.00 90.00 89 GLU A CA 1
ATOM 680 C C . GLU A 1 89 ? 16.941 -0.755 -10.689 1.00 90.00 89 GLU A C 1
ATOM 682 O O . GLU A 1 89 ? 15.702 -0.777 -10.677 1.00 90.00 89 GLU A O 1
ATOM 687 N N . PRO A 1 90 ? 17.652 -1.583 -11.471 1.00 92.12 90 PRO A N 1
ATOM 688 C CA . PRO A 1 90 ? 17.016 -2.623 -12.265 1.00 92.12 90 PRO A CA 1
ATOM 689 C C . PRO A 1 90 ? 16.277 -3.637 -11.382 1.00 92.12 90 PRO A C 1
ATOM 691 O O . PRO A 1 90 ? 16.863 -4.271 -10.504 1.00 92.12 90 PRO A O 1
ATOM 694 N N . PHE A 1 91 ? 14.993 -3.845 -11.660 1.00 91.69 91 PHE A N 1
ATOM 695 C CA . PHE A 1 91 ? 14.184 -4.943 -11.140 1.00 91.69 91 PHE A CA 1
ATOM 696 C C . PHE A 1 91 ? 13.839 -5.878 -12.294 1.00 91.69 91 PHE A C 1
ATOM 698 O O . PHE A 1 91 ? 13.316 -5.431 -13.317 1.00 91.69 91 PHE A O 1
ATOM 705 N N . ARG A 1 92 ? 14.233 -7.146 -12.146 1.00 93.81 92 ARG A N 1
ATOM 706 C CA . ARG A 1 92 ? 14.218 -8.181 -13.187 1.00 93.81 92 ARG A CA 1
ATOM 707 C C . ARG A 1 92 ? 13.795 -9.505 -12.552 1.00 93.81 92 ARG A C 1
ATOM 709 O O . ARG A 1 92 ? 14.638 -10.348 -12.238 1.00 93.81 92 ARG A O 1
ATOM 716 N N . HIS A 1 93 ? 12.510 -9.626 -12.240 1.00 89.19 93 HIS A N 1
ATOM 717 C CA . HIS A 1 93 ? 11.951 -10.759 -11.498 1.00 89.19 93 HIS A CA 1
ATOM 718 C C . HIS A 1 93 ? 10.585 -11.157 -12.019 1.00 89.19 93 HIS A C 1
ATOM 720 O O . HIS A 1 93 ? 9.854 -10.252 -12.468 1.00 89.19 93 HIS A O 1
#

Sequence (93 aa):
MPEGGVSMDAMRAFFRANPETAPGLMQENRSYIFFREITGLAPDLGPIGGEGVPLTERRSIAVDTAFHRYGTPVFVDADIQTGKDRAREPFRH

Organism: NCBI:txid1009877

=== Feature glossary ===
Feature key, reading from the visual/contextual features back to the raw sequence:

Rendered structure images. Structure images are PyMOL renders from six orthogonal camera directions. Cartoon representation draws helices as coils and strands as arrows; sticks shows the backbone as bonds; surface shows the solvent-excluded envelope. Rainbow coloring maps sequence position to hue (blue→red, N→C); chain coloring assigns a distinct color per polypeptide.

Contact-map, Ramachandran, and PAE plots. Three diagnostic plots accompany the record. The Cα contact map visualizes the tertiary structure as a 2D adjacency matrix (8 Å cutoff, sequence-local contacts suppressed). The Ramachandran plot shows the distribution of backbone (φ, ψ) torsions, with points in the α and β basins reflecting secondary structure content. The PAE plot shows AlphaFold's inter-residue confidence as a color matrix.

InterPro / GO / CATH / organism. The annotation block draws on four external resources. InterPro: which protein families and domains the sequence belongs to. GO: standardized terms for what the protein does, what process it participates in, and where in the cell it acts. CATH: which structural fold it has in the CATH hierarchy. Organism: the species of origin.

Nearest PDB structures. Structural nearest neighbors (via Foldseek easy-search vs the PDB). Reported per hit: target PDB id, E-value, and alignment TM-score. A TM-score above ~0.5 is the conventional threshold for 'same fold'.

Predicted aligned error. Predicted aligned error is AlphaFold's pairwise confidence. Unlike pLDDT (per-residue), PAE is per-residue-pair and captures whether two parts of the structure are correctly placed relative to each other. Units are ångströms of expected positional error.

Solvent-accessible surface area. SASA measures how much of the protein is reachable by solvent. It is computed by rolling a water-sized probe over the atomic surface and summing the exposed area (Å²). Per-residue SASA distinguishes core (buried, low SASA) from surface (exposed, high SASA) residues; total SASA is a whole-molecule size measure.

B-factor. Crystallographic B-factors measure how much each atom's electron density is smeared out, in Å². They rise in mobile loops and surface residues and fall in the buried interior. In AlphaFold models this column is repurposed to hold pLDDT instead.

pLDDT. For AlphaFold models, the B-factor field carries pLDDT — the model's own estimate of local accuracy on a 0–100 scale. Regions with pLDDT<50 should be treated as essentially unmodeled; they often correspond to intrinsically disordered segments.

Backbone torsions (φ/ψ). φ (phi) and ψ (psi) are the two rotatable backbone dihedrals per residue: φ is the C(i-1)–N–Cα–C torsion, ψ is the N–Cα–C–N(i+1) torsion, both in degrees on (−180°, 180°]. α-helical residues cluster near (−60°, −45°); β-strand residues near (−120°, +130°). A Ramachandran plot is simply a scatter of (φ, ψ) for every residue.

Radius of gyration, Cα contacts, bounding box. Radius of gyration (Rg) is 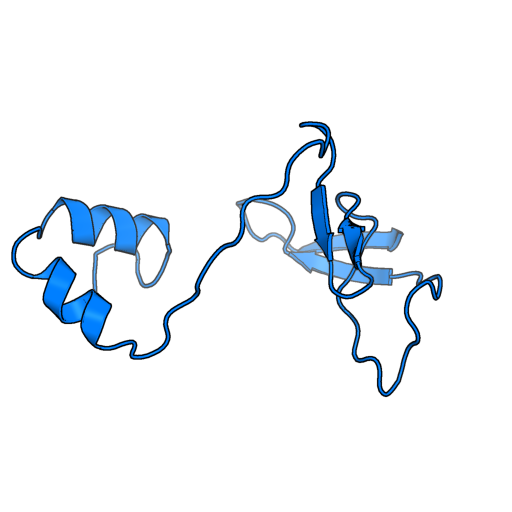the root-mean-square distance of Cα atoms from their centroid — a single number for overall size and compactness. A globular domain of N residues has Rg ≈ 2.2·N^0.38 Å; an extended or disordered chain has a much larger Rg. The Cα contact count is the number of residue pairs whose Cα atoms are within 8 Å and are more than four positions apart in sequence — a standard proxy for tertiary packing density. The bounding box is the smallest axis-aligned box enclosing all Cα atoms.

Secondary structure (3-state, P-SEA). Three-state secondary structure (P-SEA) collapses the eight DSSP classes into helix (a), strand (b), and coil (c). P-SEA assigns these from Cα geometry alone — distances and angles — without requiring backbone oxygens, so it works on any Cα trace.

Secondary structure (8-state, DSSP). Secondary structure is the local, repeating backbone conformation. DSSP cl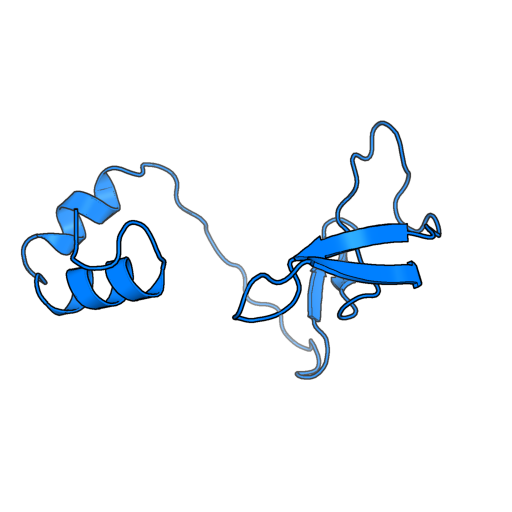assifies it into eight states by reading the hydrogen-bond network: three helix types (H, G, I), two β types (E, B), two non-regular types (T, S), and unstructured coil (-).

Foldseek 3Di. The Foldseek 3Di string encodes local tertiary geometry as a 20-letter alphabet — one character per residue — derived from the relative positions of nearby Cα atoms. Unlike the amino-acid sequence, 3Di is a direct function of the 3D structure, so two proteins with the same fold have similar 3Di strings even at low sequence identity.

mmCIF coordinates. Structure coordinates are given as an mmCIF _atom_site loop: one row per atom with element, residue name, chain id, sequence number, and x/y/z position in Å. Only the four main-chain atoms per residue are included here; side chains are omitted to keep the record compact.

Sequence. This is the polypeptide sequence — one letter per residue, N-terminus first. Length ranges from a few dozen residues for small domains to over a thousand for large multi-domain proteins.